Protein AF-A0A924U920-F1 (afdb_monomer_lite)

Secondary structure (DSSP, 8-state):
---PPP-S--HHHHHHHHHHHHHHHHHHH---SHHHHHHHHHHHHHHHHHHIIIII--HHHHHHHHHHHHH-TT--SS-GGGGGHHHHHTT--S-GGGSHHHHHHHHHHHHHHHHHHHHHHHHHHHHHHHTHHHHHHHTTS-SSS--SS---------

Radius of gyration: 24.49 Å; chains: 1; bounding box: 52×34×82 Å

Structure (mmCIF, N/CA/C/O backbone):
data_AF-A0A924U920-F1
#
_entry.id   AF-A0A924U920-F1
#
loop_
_atom_site.group_PDB
_atom_site.id
_atom_site.type_symbol
_atom_site.label_atom_id
_atom_site.label_alt_id
_atom_site.label_comp_id
_atom_site.label_asym_id
_atom_site.label_entity_id
_atom_site.label_seq_id
_atom_site.pdbx_PDB_ins_code
_atom_site.Cartn_x
_atom_site.Cartn_y
_atom_site.Cartn_z
_atom_site.occupancy
_atom_site.B_iso_or_equiv
_atom_site.auth_seq_id
_atom_site.auth_comp_id
_atom_site.auth_asym_id
_atom_site.auth_atom_id
_atom_site.pdbx_PDB_model_num
ATOM 1 N N . MET A 1 1 ? 7.078 13.028 -31.478 1.00 36.62 1 MET A N 1
ATOM 2 C CA . MET A 1 1 ? 7.841 12.571 -30.302 1.00 36.62 1 MET A CA 1
ATOM 3 C C . MET A 1 1 ? 6.973 12.831 -29.086 1.00 36.62 1 MET A C 1
ATOM 5 O O . MET A 1 1 ? 6.988 13.938 -28.566 1.00 36.62 1 MET A O 1
ATOM 9 N N . THR A 1 2 ? 6.119 11.881 -28.710 1.00 44.44 2 THR A N 1
ATOM 10 C CA . THR A 1 2 ? 5.528 11.874 -27.368 1.00 44.44 2 THR A CA 1
ATOM 11 C C . THR A 1 2 ? 6.694 11.703 -26.405 1.00 44.44 2 THR A C 1
ATOM 13 O O . THR A 1 2 ? 7.426 10.725 -26.507 1.00 44.44 2 THR A O 1
ATOM 16 N N . GLN A 1 3 ? 6.969 12.715 -25.583 1.00 48.03 3 GLN A N 1
ATOM 17 C CA . GLN A 1 3 ? 7.880 12.518 -24.465 1.00 48.03 3 GLN A CA 1
ATOM 18 C C . GLN A 1 3 ? 7.150 11.607 -23.489 1.00 48.03 3 GLN A C 1
ATOM 20 O O . GLN A 1 3 ? 6.181 12.040 -22.865 1.00 48.03 3 GLN A O 1
ATOM 25 N N . ASP A 1 4 ? 7.567 10.348 -23.413 1.00 59.16 4 ASP A N 1
ATOM 26 C CA . ASP A 1 4 ? 7.122 9.463 -22.348 1.00 59.16 4 ASP A CA 1
ATOM 27 C C . ASP A 1 4 ? 7.542 10.119 -21.030 1.00 59.16 4 ASP A C 1
ATOM 29 O O . ASP A 1 4 ? 8.715 10.447 -20.821 1.00 59.16 4 ASP A O 1
ATOM 33 N N . ALA A 1 5 ? 6.558 10.448 -20.192 1.00 61.50 5 ALA A N 1
ATOM 34 C CA . ALA A 1 5 ? 6.817 11.120 -18.929 1.00 61.50 5 ALA A CA 1
ATOM 35 C C . ALA A 1 5 ? 7.767 10.258 -18.078 1.00 61.50 5 ALA A C 1
ATOM 37 O O . ALA A 1 5 ? 7.642 9.031 -18.096 1.00 61.50 5 ALA A O 1
ATOM 38 N N . PRO A 1 6 ? 8.707 10.864 -17.324 1.00 66.12 6 PRO A N 1
ATOM 39 C CA . PRO A 1 6 ? 9.559 10.116 -16.416 1.00 66.12 6 PRO A CA 1
ATOM 40 C C . PRO A 1 6 ? 8.677 9.352 -15.440 1.00 66.12 6 PRO A C 1
ATOM 42 O O . PRO A 1 6 ? 7.810 9.904 -14.765 1.00 66.12 6 PRO A O 1
ATOM 45 N N . VAL A 1 7 ? 8.887 8.052 -15.463 1.00 72.88 7 VAL A N 1
ATOM 46 C CA . VAL A 1 7 ? 7.905 7.056 -15.068 1.00 72.88 7 VAL A CA 1
ATOM 47 C C . VAL A 1 7 ? 8.222 6.645 -13.611 1.00 72.88 7 VAL A C 1
ATOM 49 O O . VAL A 1 7 ? 7.349 6.636 -12.741 1.00 72.88 7 VAL A O 1
ATOM 52 N N . TYR A 1 8 ? 9.512 6.507 -13.294 1.00 82.19 8 TYR A N 1
ATOM 53 C CA . TYR A 1 8 ? 10.077 6.429 -11.941 1.00 82.19 8 TYR A CA 1
ATOM 54 C C . TYR A 1 8 ? 11.002 7.631 -11.661 1.00 82.19 8 TYR A C 1
ATOM 56 O O . TYR A 1 8 ? 11.238 8.472 -12.530 1.00 82.19 8 TYR A O 1
ATOM 64 N N . GLY A 1 9 ? 11.547 7.731 -10.445 1.00 87.19 9 GLY A N 1
ATOM 65 C CA . GLY A 1 9 ? 12.423 8.836 -10.030 1.00 87.19 9 GLY A CA 1
ATOM 66 C C . GLY A 1 9 ? 11.676 10.117 -9.645 1.00 87.19 9 GLY A C 1
ATOM 67 O O . GLY A 1 9 ? 12.288 11.167 -9.442 1.00 87.19 9 GLY A O 1
ATOM 68 N N . LEU A 1 10 ? 10.355 10.035 -9.489 1.00 92.31 10 LEU A N 1
ATOM 69 C CA . LEU A 1 10 ? 9.458 11.126 -9.124 1.00 92.31 10 LEU A CA 1
ATOM 70 C C . LEU A 1 10 ? 9.490 11.387 -7.604 1.00 92.31 10 LEU A C 1
ATOM 72 O O . LEU A 1 10 ? 8.466 11.386 -6.921 1.00 92.31 10 LEU A O 1
ATOM 76 N N . TRP A 1 11 ? 10.676 11.641 -7.048 1.00 93.38 11 TRP A N 1
ATOM 77 C CA . TRP A 1 11 ? 10.891 11.805 -5.601 1.00 93.38 11 TRP A CA 1
ATOM 78 C C . TRP A 1 11 ? 10.093 12.951 -4.976 1.00 93.38 11 TRP A C 1
ATOM 80 O O . TRP A 1 11 ? 9.716 12.874 -3.807 1.00 93.38 11 TRP A O 1
ATOM 90 N N . LEU A 1 12 ? 9.773 13.988 -5.755 1.00 94.69 12 LEU A N 1
ATOM 91 C CA . LEU A 1 12 ? 8.880 15.050 -5.298 1.00 94.69 12 LEU A CA 1
ATOM 92 C C . LEU A 1 12 ? 7.467 14.516 -5.026 1.00 94.69 12 LEU A C 1
ATOM 94 O O . LEU A 1 12 ? 6.885 14.851 -3.998 1.00 94.69 12 LEU A O 1
ATOM 98 N N . LEU A 1 13 ? 6.933 13.656 -5.901 1.00 93.19 13 LEU A N 1
ATOM 99 C CA . LEU A 1 13 ? 5.645 12.990 -5.692 1.00 93.19 13 LEU A CA 1
ATOM 100 C C . LEU A 1 13 ? 5.710 12.020 -4.512 1.00 93.19 13 LEU A C 1
ATOM 102 O O . LEU A 1 13 ? 4.763 11.988 -3.727 1.00 93.19 13 LEU A O 1
ATOM 106 N N . VAL A 1 14 ? 6.819 11.291 -4.335 1.00 95.31 14 VAL A N 1
ATOM 107 C CA . VAL A 1 14 ? 7.042 10.444 -3.148 1.00 95.31 14 VAL A CA 1
ATOM 108 C C . VAL A 1 14 ? 6.913 11.275 -1.874 1.00 95.31 14 VAL A C 1
ATOM 110 O O . VAL A 1 14 ? 6.123 10.940 -0.989 1.00 95.31 14 VAL A O 1
ATOM 113 N N . ALA A 1 15 ? 7.661 12.378 -1.791 1.00 96.62 15 ALA A N 1
ATOM 114 C CA . ALA A 1 15 ? 7.680 13.248 -0.625 1.00 96.62 15 ALA A CA 1
ATOM 115 C C . ALA A 1 15 ? 6.317 13.915 -0.394 1.00 96.62 15 ALA A C 1
ATOM 117 O O . ALA A 1 15 ? 5.790 13.854 0.715 1.00 96.62 15 ALA A O 1
ATOM 118 N N . ALA A 1 16 ? 5.716 14.494 -1.437 1.00 97.00 16 ALA A N 1
ATOM 119 C CA . ALA A 1 16 ? 4.437 15.192 -1.345 1.00 97.00 16 ALA A CA 1
ATOM 120 C C . ALA A 1 16 ? 3.306 14.258 -0.890 1.00 97.00 16 ALA A C 1
ATOM 122 O O . ALA A 1 16 ? 2.626 14.556 0.093 1.00 97.00 16 ALA A O 1
ATOM 123 N N . ASN A 1 17 ? 3.141 13.103 -1.544 1.00 96.00 17 ASN A N 1
ATOM 124 C CA . ASN A 1 17 ? 2.107 12.137 -1.169 1.00 96.00 17 ASN A CA 1
ATOM 125 C C . ASN A 1 17 ? 2.347 11.578 0.238 1.00 96.00 17 ASN A C 1
ATOM 127 O O . ASN A 1 17 ? 1.414 11.523 1.039 1.00 96.00 17 ASN A O 1
ATOM 131 N N . SER A 1 18 ? 3.595 11.244 0.586 1.00 96.81 18 SER A N 1
ATOM 132 C CA . SER A 1 18 ? 3.924 10.761 1.932 1.00 96.81 18 SER A CA 1
ATOM 133 C C . SER A 1 18 ? 3.565 11.789 3.002 1.00 96.81 18 SER A C 1
ATOM 135 O O . SER A 1 18 ? 2.924 11.441 3.989 1.00 96.81 18 SER A O 1
ATOM 137 N N . VAL A 1 19 ? 3.927 13.062 2.809 1.00 97.06 19 VAL A N 1
ATOM 138 C CA . VAL A 1 19 ? 3.618 14.134 3.765 1.00 97.06 19 VAL A CA 1
ATOM 139 C C . VAL A 1 19 ? 2.111 14.306 3.927 1.00 97.06 19 VAL A C 1
ATOM 141 O O . VAL A 1 19 ? 1.637 14.329 5.061 1.00 97.06 19 VAL A O 1
ATOM 144 N N . ILE A 1 20 ? 1.356 14.365 2.827 1.00 97.00 20 ILE A N 1
ATOM 145 C CA . ILE A 1 20 ? -0.105 14.525 2.861 1.00 97.00 20 ILE A CA 1
ATOM 146 C C . ILE A 1 20 ? -0.755 13.381 3.647 1.00 97.00 20 ILE A C 1
ATOM 148 O O . ILE A 1 20 ? -1.525 13.629 4.576 1.00 97.00 20 ILE A O 1
ATOM 152 N N . PHE A 1 21 ? -0.407 12.130 3.335 1.00 95.56 21 PHE A N 1
ATOM 153 C CA . PHE A 1 21 ? -0.975 10.963 4.013 1.00 95.56 21 PHE A CA 1
ATOM 154 C C . PHE A 1 21 ? -0.546 10.861 5.478 1.00 95.56 21 PHE A C 1
ATOM 156 O O . PHE A 1 21 ? -1.358 10.510 6.333 1.00 95.56 21 PHE A O 1
ATOM 163 N N . ILE A 1 22 ? 0.705 11.194 5.801 1.00 95.69 22 ILE A N 1
ATOM 164 C CA . ILE A 1 22 ? 1.198 11.185 7.183 1.00 95.69 22 ILE A CA 1
ATOM 165 C C . ILE A 1 22 ? 0.518 12.280 8.009 1.00 95.69 22 ILE A C 1
ATOM 167 O O . ILE A 1 22 ? 0.111 12.010 9.139 1.00 95.69 22 ILE A O 1
ATOM 171 N N . MET A 1 23 ? 0.361 13.491 7.464 1.00 95.00 23 MET A N 1
ATOM 172 C CA . MET A 1 23 ? -0.370 14.579 8.122 1.00 95.00 23 MET A CA 1
ATOM 173 C C . MET A 1 23 ? -1.836 14.206 8.340 1.00 95.00 23 MET A C 1
ATOM 175 O O . MET A 1 23 ? -2.360 14.379 9.441 1.00 95.00 23 MET A O 1
ATOM 179 N N . PHE A 1 24 ? -2.480 13.633 7.321 1.00 94.50 24 PHE A N 1
ATOM 180 C CA . PHE A 1 24 ? -3.841 13.123 7.423 1.00 94.50 24 PHE A CA 1
ATOM 181 C C . PHE A 1 24 ? -3.954 12.073 8.533 1.00 94.50 24 PHE A C 1
ATOM 183 O O . PHE A 1 24 ? -4.758 12.229 9.447 1.00 94.50 24 PHE A O 1
ATOM 190 N N . ALA A 1 25 ? -3.095 11.054 8.533 1.00 91.50 25 ALA A N 1
ATOM 191 C CA . ALA A 1 25 ? -3.097 10.015 9.557 1.00 91.50 25 ALA A CA 1
ATOM 192 C C . ALA A 1 25 ? -2.809 10.562 10.965 1.00 91.50 25 ALA A C 1
ATOM 194 O O . ALA A 1 25 ? -3.398 10.092 11.938 1.00 91.50 25 ALA A O 1
ATOM 195 N N . PHE A 1 26 ? -1.945 11.575 11.089 1.00 92.00 26 PHE A N 1
ATOM 196 C CA . PHE A 1 26 ? -1.670 12.236 12.366 1.00 92.00 26 PHE A CA 1
ATOM 197 C C . PHE A 1 26 ? -2.922 12.912 12.945 1.00 92.00 26 PHE A C 1
ATOM 199 O O . PHE A 1 26 ? -3.142 12.846 14.156 1.00 92.00 26 PHE A O 1
ATOM 206 N N . SER A 1 27 ? -3.770 13.492 12.085 1.00 90.62 27 SER A N 1
ATOM 207 C CA . SER A 1 27 ? -5.038 14.127 12.474 1.00 90.62 27 SER A CA 1
ATOM 208 C C . SER A 1 27 ? -5.984 13.164 13.208 1.00 90.62 27 SER A C 1
ATOM 210 O O . SER A 1 27 ? -6.632 13.550 14.185 1.00 90.62 27 SER A O 1
ATOM 212 N N . PHE A 1 28 ? -6.012 11.891 12.798 1.00 88.19 28 PHE A N 1
ATOM 213 C CA . PHE A 1 28 ? -6.839 10.855 13.430 1.00 88.19 28 PHE A CA 1
ATOM 214 C C . PHE A 1 28 ? -6.125 10.145 14.580 1.00 88.19 28 PHE A C 1
ATOM 216 O O . PHE A 1 28 ? -6.730 9.905 15.621 1.00 88.19 28 PHE A O 1
ATOM 223 N N . GLY A 1 29 ? -4.847 9.807 14.396 1.00 83.25 29 GLY A N 1
ATOM 224 C CA . GLY A 1 29 ? -4.103 8.949 15.317 1.00 83.25 29 GLY A CA 1
ATOM 225 C C . GLY A 1 29 ? -3.722 9.615 16.638 1.00 83.25 29 GLY A C 1
ATOM 226 O O . GLY A 1 29 ? -3.615 8.911 17.636 1.00 83.25 29 GLY A O 1
ATOM 227 N N . LYS A 1 30 ? -3.514 10.944 16.650 1.00 87.44 30 LYS A N 1
ATOM 228 C CA . LYS A 1 30 ? -3.191 11.767 17.839 1.00 87.44 30 LYS A CA 1
ATOM 229 C C . LYS A 1 30 ? -2.323 11.030 18.887 1.00 87.44 30 LYS A C 1
ATOM 231 O O . LYS A 1 30 ? -2.768 10.856 20.021 1.00 87.44 30 LYS A O 1
ATOM 236 N N . PRO A 1 31 ? -1.107 10.567 18.533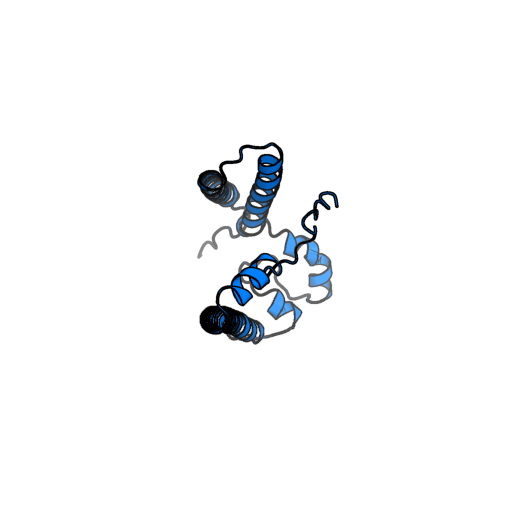 1.00 87.94 31 PRO A N 1
ATOM 237 C CA . PRO A 1 31 ? -0.301 9.707 19.403 1.00 87.94 31 PRO A CA 1
ATOM 238 C C . PRO A 1 31 ? 0.039 10.401 20.734 1.00 87.94 31 PRO A C 1
ATOM 240 O O . PRO A 1 31 ? 0.661 11.463 20.734 1.00 87.94 31 PRO A O 1
ATOM 243 N N . GLN A 1 32 ? -0.348 9.798 21.867 1.00 89.25 32 GLN A N 1
ATOM 244 C CA . GLN A 1 32 ? -0.159 10.386 23.206 1.00 89.25 32 GLN A CA 1
ATOM 245 C C . GLN A 1 32 ? 0.894 9.659 24.048 1.00 89.25 32 GLN A C 1
ATOM 247 O O . GLN A 1 32 ? 1.547 10.280 24.884 1.00 89.25 32 GLN A O 1
ATOM 252 N N . SER A 1 33 ? 1.101 8.358 23.825 1.00 93.38 33 SER A N 1
ATOM 253 C CA . SER A 1 33 ? 2.076 7.554 24.565 1.00 93.38 33 SER A CA 1
ATOM 254 C C . SER A 1 33 ? 3.329 7.224 23.737 1.00 93.38 33 SER A C 1
ATOM 256 O O . SER A 1 33 ? 3.278 7.195 22.503 1.00 93.38 33 SER A O 1
ATOM 258 N N . PRO A 1 34 ? 4.466 6.876 24.375 1.00 90.62 34 PRO A N 1
ATOM 259 C CA . PRO A 1 34 ? 5.665 6.415 23.664 1.00 90.62 34 PRO A CA 1
ATOM 260 C C . PRO A 1 34 ? 5.423 5.191 22.763 1.00 90.62 34 PRO A C 1
ATOM 262 O O . PRO A 1 34 ? 6.095 5.015 21.745 1.00 90.62 34 PRO A O 1
ATOM 265 N N . ARG A 1 35 ? 4.448 4.339 23.113 1.00 90.38 35 ARG A N 1
ATOM 266 C CA . ARG A 1 35 ? 4.056 3.179 22.295 1.00 90.38 35 ARG A CA 1
ATOM 267 C C . ARG A 1 35 ? 3.291 3.602 21.044 1.00 90.38 35 ARG A C 1
ATOM 269 O O . ARG A 1 35 ? 3.525 3.033 19.976 1.00 90.38 35 ARG A O 1
ATOM 276 N N . ASP A 1 36 ? 2.449 4.623 21.158 1.00 90.38 36 ASP A N 1
ATOM 277 C CA . ASP A 1 36 ? 1.718 5.182 20.018 1.00 90.38 36 ASP A CA 1
ATOM 278 C C . ASP A 1 36 ? 2.694 5.825 19.039 1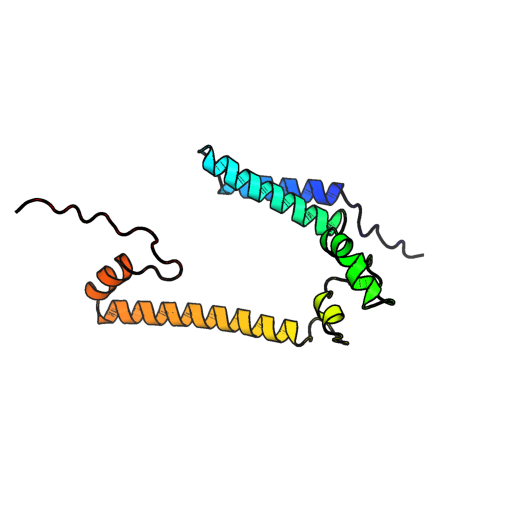.00 90.38 36 ASP A C 1
ATOM 280 O O . ASP A 1 36 ? 2.604 5.589 17.840 1.00 90.38 36 ASP A O 1
ATOM 284 N N . TRP A 1 37 ? 3.710 6.532 19.539 1.00 92.94 37 TRP A N 1
ATOM 285 C CA . TRP A 1 37 ? 4.779 7.092 18.708 1.00 92.94 37 TRP A CA 1
ATOM 286 C C . TRP A 1 37 ? 5.600 6.031 17.974 1.00 92.94 37 TRP A C 1
ATOM 288 O O . TRP A 1 37 ? 5.963 6.239 16.812 1.00 92.94 37 TRP A O 1
ATOM 298 N N . ARG A 1 38 ? 5.863 4.878 18.607 1.00 92.38 38 ARG A N 1
ATOM 299 C CA . ARG A 1 38 ? 6.532 3.743 17.951 1.00 92.38 38 ARG A CA 1
ATOM 300 C C . ARG A 1 38 ? 5.663 3.144 16.846 1.00 92.38 38 ARG A C 1
ATOM 302 O O . ARG A 1 38 ? 6.149 2.938 15.737 1.00 92.38 38 ARG A O 1
ATOM 309 N N . SER A 1 39 ? 4.384 2.912 17.131 1.00 91.12 39 SER A N 1
ATOM 310 C CA . SER A 1 39 ? 3.422 2.365 16.163 1.00 91.12 39 SER A CA 1
ATOM 311 C C . SER A 1 39 ? 3.208 3.322 14.989 1.00 91.12 39 SER A C 1
ATOM 313 O O . SER A 1 39 ? 3.284 2.928 13.829 1.00 91.12 39 SER A O 1
ATOM 315 N N . PHE A 1 40 ? 3.068 4.613 15.284 1.00 94.62 40 PHE A N 1
ATOM 316 C CA . PHE A 1 40 ? 2.961 5.674 14.291 1.00 94.62 40 PHE A CA 1
ATOM 317 C C . PHE A 1 40 ? 4.263 5.858 13.495 1.00 94.62 40 PHE A C 1
ATOM 319 O O . PHE A 1 40 ? 4.240 6.203 12.320 1.00 94.62 40 PHE A O 1
ATOM 326 N N . GLY A 1 41 ? 5.429 5.608 14.099 1.00 93.12 41 GLY A N 1
ATOM 327 C CA . GLY A 1 41 ? 6.715 5.526 13.397 1.00 93.12 41 GLY A CA 1
ATOM 328 C C . GLY A 1 41 ? 6.738 4.430 12.334 1.00 93.12 41 GLY A C 1
ATOM 329 O O . GLY A 1 41 ? 7.070 4.715 11.186 1.00 93.12 41 GLY A O 1
ATOM 330 N N . MET A 1 42 ? 6.321 3.212 12.691 1.00 95.75 42 MET A N 1
ATOM 331 C CA . MET A 1 42 ? 6.228 2.097 11.738 1.00 95.75 42 MET A CA 1
ATOM 332 C C . MET A 1 42 ? 5.251 2.409 10.600 1.00 95.75 42 MET A C 1
ATOM 334 O O . MET A 1 42 ? 5.581 2.196 9.438 1.00 95.75 42 MET A O 1
ATOM 338 N N . PHE A 1 43 ? 4.094 2.995 10.921 1.00 94.62 43 PHE A N 1
ATOM 339 C CA . PHE A 1 43 ? 3.120 3.427 9.920 1.00 94.62 43 PHE A CA 1
ATOM 340 C C . PHE A 1 43 ? 3.700 4.465 8.944 1.00 94.62 43 PHE A C 1
ATOM 342 O O . PHE A 1 43 ? 3.602 4.298 7.733 1.00 94.62 43 PHE A O 1
ATOM 349 N N . ARG A 1 44 ? 4.363 5.512 9.448 1.00 95.50 44 ARG A N 1
ATOM 350 C CA . ARG A 1 44 ? 5.002 6.540 8.606 1.00 95.50 44 ARG A CA 1
ATOM 351 C C . ARG A 1 44 ? 6.090 5.966 7.702 1.00 95.50 44 ARG A C 1
ATOM 353 O O . ARG A 1 44 ? 6.164 6.341 6.537 1.00 95.50 44 ARG A O 1
ATOM 360 N N . GLY A 1 45 ? 6.913 5.063 8.236 1.00 96.44 45 GLY A N 1
ATOM 361 C CA . GLY A 1 45 ? 7.934 4.361 7.459 1.00 96.44 45 GLY A CA 1
ATOM 362 C C . GLY A 1 45 ? 7.320 3.523 6.338 1.00 96.44 45 GLY A C 1
ATOM 363 O O . GLY A 1 45 ? 7.787 3.587 5.206 1.00 96.44 45 GLY A O 1
ATOM 364 N N . PHE A 1 46 ? 6.227 2.813 6.629 1.00 95.88 46 PHE A N 1
ATOM 365 C CA . PHE A 1 46 ? 5.475 2.051 5.633 1.00 95.88 46 PHE A CA 1
ATOM 366 C C . PHE A 1 46 ? 4.893 2.940 4.524 1.00 95.88 46 PHE A C 1
ATOM 368 O O . PHE A 1 46 ? 5.052 2.618 3.352 1.00 95.88 46 PHE A O 1
ATOM 375 N N . ILE A 1 47 ? 4.279 4.077 4.870 1.00 95.75 47 ILE A N 1
ATOM 376 C CA . ILE A 1 47 ? 3.758 5.033 3.878 1.00 95.75 47 ILE A CA 1
ATOM 377 C C . ILE A 1 47 ? 4.877 5.555 2.969 1.00 95.75 47 ILE A C 1
ATOM 379 O O . ILE A 1 47 ? 4.719 5.570 1.750 1.00 95.75 47 ILE A O 1
ATOM 383 N N . GLY A 1 48 ? 6.020 5.934 3.549 1.00 96.06 48 GLY A N 1
ATOM 384 C CA . GLY A 1 48 ? 7.186 6.356 2.773 1.00 96.06 48 GLY A CA 1
ATOM 385 C C . GLY A 1 48 ? 7.686 5.261 1.829 1.00 96.06 48 GLY A C 1
ATOM 386 O O . GLY A 1 48 ? 7.956 5.540 0.665 1.00 96.06 48 GLY A O 1
ATOM 387 N N . ALA A 1 49 ? 7.749 4.013 2.303 1.00 94.81 49 ALA A N 1
ATOM 388 C CA . ALA A 1 49 ? 8.144 2.865 1.491 1.00 94.81 49 ALA A CA 1
ATOM 389 C C . ALA A 1 49 ? 7.153 2.580 0.348 1.00 94.81 49 ALA A C 1
ATOM 391 O O . ALA A 1 49 ? 7.594 2.359 -0.772 1.00 94.81 49 ALA A O 1
ATOM 392 N N . LEU A 1 50 ? 5.837 2.654 0.590 1.00 92.50 50 LEU A N 1
ATOM 393 C CA . LEU A 1 50 ? 4.812 2.466 -0.446 1.00 92.50 50 LEU A CA 1
ATOM 394 C C . LEU A 1 50 ? 4.936 3.485 -1.580 1.00 92.50 50 LEU A C 1
ATOM 396 O O . LEU A 1 50 ? 4.897 3.125 -2.754 1.00 92.50 50 LEU A O 1
ATOM 400 N N . PHE A 1 51 ? 5.081 4.768 -1.244 1.00 93.75 51 PHE A N 1
ATOM 401 C CA . PHE A 1 51 ? 5.204 5.796 -2.273 1.00 93.75 51 PHE A CA 1
ATOM 402 C C . PHE A 1 51 ? 6.564 5.760 -2.964 1.00 93.75 51 PHE A C 1
ATOM 404 O O . PHE A 1 51 ? 6.625 6.010 -4.167 1.00 93.75 51 PHE A O 1
ATOM 411 N N . ALA A 1 52 ? 7.637 5.423 -2.241 1.00 93.81 52 ALA A N 1
ATOM 412 C CA . ALA A 1 52 ? 8.948 5.203 -2.840 1.00 93.81 52 ALA A CA 1
ATOM 413 C C . ALA A 1 52 ? 8.920 4.036 -3.836 1.00 93.81 52 ALA A C 1
ATOM 415 O O . ALA A 1 52 ? 9.468 4.184 -4.921 1.00 93.81 52 ALA A O 1
ATOM 416 N N . GLU A 1 53 ? 8.229 2.943 -3.513 1.00 89.69 53 GLU A N 1
ATOM 417 C CA . GLU A 1 53 ? 8.037 1.800 -4.413 1.00 89.69 53 GLU A CA 1
ATOM 418 C C . GLU A 1 53 ? 7.306 2.201 -5.702 1.00 89.69 53 GLU A C 1
ATOM 420 O O . GLU A 1 53 ? 7.677 1.774 -6.791 1.00 89.69 53 GLU A O 1
ATOM 425 N N . MET A 1 54 ? 6.280 3.048 -5.589 1.00 89.38 54 MET A N 1
ATOM 426 C CA . MET A 1 54 ? 5.411 3.383 -6.718 1.00 89.38 54 MET A CA 1
ATOM 427 C C . MET A 1 54 ? 5.964 4.497 -7.618 1.00 89.38 54 MET A C 1
ATOM 429 O O . MET A 1 54 ? 5.807 4.443 -8.833 1.00 89.38 54 MET A O 1
ATOM 433 N N . TYR A 1 55 ? 6.588 5.521 -7.034 1.00 88.56 55 TYR A N 1
ATOM 434 C CA . TYR A 1 55 ? 7.027 6.724 -7.756 1.00 88.56 55 TYR A CA 1
ATOM 435 C C . TYR A 1 55 ? 8.549 6.903 -7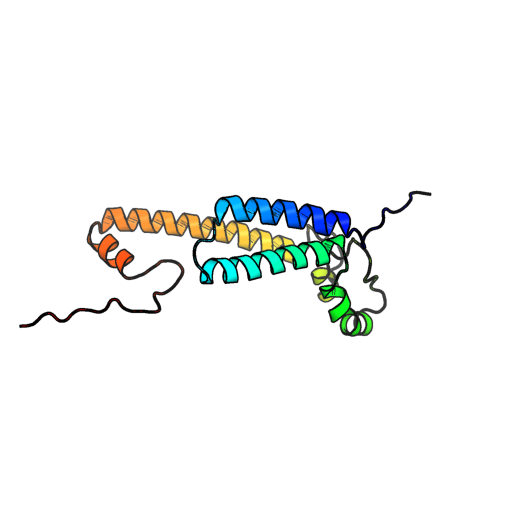.777 1.00 88.56 55 TYR A C 1
ATOM 437 O O . TYR A 1 55 ? 9.076 7.632 -8.617 1.00 88.56 55 TYR A O 1
ATOM 445 N N . GLY A 1 56 ? 9.263 6.301 -6.826 1.00 89.12 56 GLY A N 1
ATOM 446 C CA . GLY A 1 56 ? 10.702 6.471 -6.646 1.00 89.12 56 GLY A CA 1
ATOM 447 C C . GLY A 1 56 ? 11.494 5.420 -7.407 1.00 89.12 56 GLY A C 1
ATOM 448 O O . GLY A 1 56 ? 12.041 5.704 -8.469 1.00 89.12 56 GLY A O 1
ATOM 449 N N . PHE A 1 57 ? 11.571 4.221 -6.841 1.00 87.56 57 PHE A N 1
ATOM 450 C CA . PHE A 1 57 ? 12.300 3.088 -7.391 1.00 87.56 57 PHE A CA 1
ATOM 451 C C . PHE A 1 57 ? 11.574 1.787 -7.016 1.00 87.56 57 PHE A C 1
ATOM 453 O O . PHE A 1 57 ? 11.305 1.600 -5.828 1.00 87.56 57 PHE A O 1
ATOM 460 N N . PRO A 1 58 ? 11.281 0.891 -7.977 1.00 85.75 58 PRO A N 1
ATOM 461 C CA . PRO A 1 58 ? 10.532 -0.337 -7.722 1.00 85.75 58 PRO A CA 1
ATOM 462 C C . PRO A 1 58 ? 11.424 -1.377 -7.022 1.00 85.75 58 PRO A C 1
ATOM 464 O O . PRO A 1 58 ? 12.010 -2.261 -7.652 1.00 85.75 58 PRO A O 1
ATOM 467 N N . LEU A 1 59 ? 11.567 -1.263 -5.699 1.00 85.94 59 LEU A N 1
ATOM 468 C CA . LEU A 1 59 ? 12.459 -2.088 -4.882 1.00 85.94 59 LEU A CA 1
ATOM 469 C C . LEU A 1 59 ? 12.062 -3.565 -4.922 1.00 85.94 59 LEU A C 1
ATOM 471 O O . LEU A 1 59 ? 12.947 -4.420 -4.934 1.00 85.94 59 LEU A O 1
ATOM 475 N N . SER A 1 60 ? 10.765 -3.884 -4.957 1.00 86.44 60 SER A N 1
ATOM 476 C CA . SER A 1 60 ? 10.288 -5.275 -4.981 1.00 86.44 60 SER A CA 1
ATOM 477 C C . SER A 1 60 ? 10.688 -5.967 -6.278 1.00 86.44 60 SER A C 1
ATOM 479 O O . SER A 1 60 ? 11.187 -7.095 -6.253 1.00 86.44 60 SER A O 1
ATOM 481 N N . ILE A 1 61 ? 10.526 -5.273 -7.409 1.00 80.88 61 ILE A N 1
ATOM 482 C CA . ILE A 1 61 ? 10.942 -5.785 -8.718 1.00 80.88 61 ILE A CA 1
ATOM 483 C C . ILE A 1 61 ? 12.463 -5.867 -8.776 1.00 80.88 61 ILE A C 1
ATOM 485 O O . ILE A 1 61 ? 13.003 -6.897 -9.172 1.00 80.88 61 ILE A O 1
ATOM 489 N N . TYR A 1 62 ? 13.169 -4.839 -8.301 1.00 83.94 62 TYR A N 1
ATOM 490 C CA . TYR A 1 62 ? 14.626 -4.843 -8.257 1.00 83.94 62 TYR A CA 1
ATOM 491 C C . TYR A 1 62 ? 15.189 -6.020 -7.450 1.00 83.94 62 TYR A C 1
ATOM 493 O O . TYR A 1 62 ? 16.084 -6.715 -7.931 1.00 83.94 62 TYR A O 1
ATOM 501 N N . LEU A 1 63 ? 14.638 -6.303 -6.265 1.00 88.38 63 LEU A N 1
ATOM 502 C CA . LEU A 1 63 ? 15.059 -7.430 -5.430 1.00 88.38 63 LEU A CA 1
ATOM 503 C C . LEU A 1 63 ? 14.832 -8.779 -6.129 1.00 88.38 63 LEU A C 1
ATOM 505 O O . LEU A 1 63 ? 15.664 -9.680 -6.031 1.00 88.38 63 LEU A O 1
ATOM 509 N N . MET A 1 64 ? 13.710 -8.919 -6.837 1.00 84.56 64 MET A N 1
ATOM 510 C CA . MET A 1 64 ? 13.337 -10.154 -7.528 1.00 84.56 64 MET A CA 1
ATOM 511 C C . MET A 1 64 ? 13.939 -10.269 -8.938 1.00 84.56 64 MET A C 1
ATOM 513 O O . MET A 1 64 ? 13.887 -11.345 -9.535 1.00 84.56 64 MET A O 1
ATOM 517 N N . SER A 1 65 ? 14.549 -9.201 -9.459 1.00 81.94 65 SER A N 1
ATOM 518 C CA . SER A 1 65 ? 15.018 -9.099 -10.845 1.00 81.94 65 SER A CA 1
ATOM 519 C C . SER A 1 65 ? 15.969 -10.228 -11.238 1.00 81.94 65 SER A C 1
ATOM 521 O O . SER A 1 65 ? 15.789 -10.821 -12.294 1.00 81.94 65 SER A O 1
ATOM 523 N N . GLY A 1 66 ? 16.912 -10.616 -10.375 1.00 83.00 66 GLY A N 1
ATOM 524 C CA . GLY A 1 66 ? 17.851 -11.703 -10.677 1.00 83.00 66 GLY A CA 1
ATOM 525 C C . GLY A 1 66 ? 17.158 -13.052 -10.912 1.00 83.00 66 GLY A C 1
ATOM 526 O O . GLY A 1 66 ? 17.482 -13.774 -11.857 1.00 83.00 66 GLY A O 1
ATOM 527 N N . TRP A 1 67 ? 16.153 -13.379 -10.096 1.00 86.12 67 TRP A N 1
ATOM 528 C CA . TRP A 1 67 ? 15.352 -14.591 -10.283 1.00 86.12 67 TRP A CA 1
ATOM 529 C C . TRP A 1 67 ? 14.425 -14.470 -11.498 1.00 86.12 67 TRP A C 1
ATOM 531 O O . TRP A 1 67 ? 14.307 -15.406 -12.292 1.00 86.12 67 TRP A O 1
ATOM 541 N N . LEU A 1 68 ? 13.796 -13.305 -11.662 1.00 80.88 68 LEU A N 1
ATOM 542 C CA . LEU A 1 68 ? 12.786 -13.072 -12.685 1.00 80.88 68 LEU A CA 1
ATOM 543 C C . LEU A 1 68 ? 13.400 -13.027 -14.094 1.00 80.88 68 LEU A C 1
ATOM 545 O O . LEU A 1 68 ? 12.863 -13.669 -14.991 1.00 80.88 68 LEU A O 1
ATOM 549 N N . GLN A 1 69 ? 14.574 -12.408 -14.267 1.00 77.94 69 GLN A N 1
ATOM 550 C CA . GLN A 1 69 ? 15.335 -12.412 -15.527 1.00 77.94 69 GLN A CA 1
ATOM 551 C C . GLN A 1 69 ? 15.828 -13.811 -15.907 1.00 77.94 69 GLN A C 1
ATOM 553 O O . GLN A 1 69 ? 15.818 -14.170 -17.082 1.00 77.94 69 GLN A O 1
ATOM 558 N N . THR A 1 70 ? 16.223 -14.628 -14.922 1.00 81.81 70 THR A N 1
ATOM 559 C CA . THR A 1 70 ? 16.670 -16.010 -15.177 1.00 81.81 70 THR A CA 1
ATOM 560 C C . THR A 1 70 ? 15.528 -16.876 -15.717 1.00 81.81 70 THR A C 1
ATOM 562 O O . THR A 1 70 ? 15.752 -17.756 -16.547 1.00 81.81 70 THR A O 1
ATOM 565 N N . LYS A 1 71 ? 14.296 -16.644 -15.246 1.00 79.12 71 LYS A N 1
ATOM 566 C CA . LYS A 1 71 ? 13.122 -17.455 -15.600 1.00 79.12 71 LYS A CA 1
ATOM 567 C C . LYS A 1 71 ? 12.324 -16.899 -16.786 1.00 79.12 71 LYS A C 1
ATOM 569 O O . LYS A 1 71 ? 11.715 -17.681 -17.513 1.00 79.12 71 LYS A O 1
ATOM 574 N N . TYR A 1 72 ? 12.350 -15.585 -17.001 1.00 76.12 72 TYR A N 1
ATOM 575 C CA . TYR A 1 72 ? 11.627 -14.888 -18.066 1.00 76.12 72 TYR A CA 1
ATOM 576 C C . TYR A 1 72 ? 12.545 -13.842 -18.733 1.00 76.12 72 TYR A C 1
ATOM 578 O O . TYR A 1 72 ? 12.541 -12.675 -18.351 1.00 76.12 72 TYR A O 1
ATOM 586 N N . PRO A 1 73 ? 13.341 -14.233 -19.742 1.00 72.31 73 PRO A N 1
ATOM 587 C CA . PRO A 1 73 ? 14.374 -13.365 -20.325 1.00 72.31 73 PRO A CA 1
ATOM 588 C C . PRO A 1 73 ? 13.838 -12.198 -21.165 1.00 72.31 73 PRO A C 1
ATOM 590 O O . PRO A 1 73 ? 14.567 -11.256 -21.448 1.00 72.31 73 PRO A O 1
ATOM 593 N N . SER A 1 74 ? 12.581 -12.277 -21.608 1.00 68.06 74 SER A N 1
ATOM 594 C CA . SER A 1 74 ? 11.927 -11.279 -22.465 1.00 68.06 74 SER A CA 1
ATOM 595 C C . SER A 1 74 ? 11.064 -10.279 -21.688 1.00 68.06 74 SER A C 1
ATOM 597 O O . SER A 1 74 ? 10.269 -9.566 -22.295 1.00 68.06 74 SER A O 1
ATOM 599 N N . LEU A 1 75 ? 11.142 -10.292 -20.356 1.00 68.94 75 LEU A N 1
ATOM 600 C CA . LEU A 1 75 ? 10.377 -9.408 -19.483 1.00 68.94 75 LEU A CA 1
ATOM 601 C C . LEU A 1 75 ? 11.074 -8.044 -19.437 1.00 68.94 75 LEU A C 1
ATOM 603 O O . LEU A 1 75 ? 12.222 -7.954 -18.999 1.00 68.94 75 LEU A O 1
ATOM 607 N N . ASP A 1 76 ? 10.385 -6.999 -19.889 1.00 71.75 76 ASP A N 1
ATOM 608 C CA . ASP A 1 76 ? 10.749 -5.640 -19.498 1.00 71.75 76 ASP A CA 1
ATOM 609 C C . ASP A 1 76 ? 10.364 -5.501 -18.023 1.00 71.75 76 ASP A C 1
ATOM 611 O O . ASP A 1 76 ? 9.226 -5.809 -17.686 1.00 71.75 76 ASP A O 1
ATOM 615 N N . LEU A 1 77 ? 11.346 -5.207 -17.165 1.00 67.81 77 LEU A N 1
ATOM 616 C CA . LEU A 1 77 ? 11.222 -5.180 -15.695 1.00 67.81 77 LEU A CA 1
ATOM 617 C C . LEU A 1 77 ? 11.164 -3.761 -15.118 1.00 67.81 77 LEU A C 1
ATOM 619 O O . LEU A 1 77 ? 11.144 -3.566 -13.904 1.00 67.81 77 LEU A O 1
ATOM 623 N N . MET A 1 78 ? 11.287 -2.763 -15.988 1.00 66.25 78 MET A N 1
ATOM 624 C CA . MET A 1 78 ? 11.327 -1.353 -15.611 1.00 66.25 78 MET A CA 1
ATOM 625 C C . MET A 1 78 ? 10.187 -0.569 -16.273 1.00 66.25 78 MET A C 1
ATOM 627 O O . MET A 1 78 ? 10.224 0.661 -16.306 1.00 66.25 78 MET A O 1
ATOM 631 N N . SER A 1 79 ? 9.189 -1.275 -16.805 1.00 66.06 79 SER A N 1
ATOM 632 C CA . SER A 1 79 ? 8.025 -0.725 -17.487 1.00 66.06 79 SER A CA 1
ATOM 633 C C . SER A 1 79 ? 6.837 -0.547 -16.532 1.00 66.06 79 SER A C 1
ATOM 635 O O . SER A 1 79 ? 6.586 -1.346 -15.630 1.00 66.06 79 SER A O 1
ATOM 637 N N . HIS A 1 80 ? 6.057 0.514 -16.747 1.00 57.25 80 HIS A N 1
ATOM 638 C CA . HIS A 1 80 ? 4.921 0.878 -15.884 1.00 57.25 80 HIS A CA 1
ATOM 639 C C . HIS A 1 80 ? 3.729 -0.069 -15.942 1.00 57.25 80 HIS A C 1
ATOM 641 O O . HIS A 1 80 ? 2.898 -0.057 -15.033 1.00 57.25 80 HIS A O 1
ATOM 647 N N . ASP A 1 81 ? 3.661 -0.910 -16.970 1.00 55.22 81 ASP A N 1
ATOM 648 C CA . ASP A 1 81 ? 2.586 -1.886 -17.159 1.00 55.22 81 ASP A CA 1
ATOM 649 C C . ASP A 1 81 ? 2.787 -3.168 -16.318 1.00 55.22 81 ASP A C 1
ATOM 651 O O . ASP A 1 81 ? 1.993 -4.110 -16.373 1.00 55.22 81 ASP A O 1
ATOM 655 N N . GLU A 1 82 ? 3.812 -3.204 -15.461 1.00 56.28 82 GLU A N 1
ATOM 656 C CA . GLU A 1 82 ? 4.150 -4.342 -14.597 1.00 56.28 82 GLU A CA 1
ATOM 657 C C . GLU A 1 82 ? 3.303 -4.484 -13.327 1.00 56.28 82 GLU A C 1
ATOM 659 O O . GLU A 1 82 ? 3.548 -5.372 -12.505 1.00 56.28 82 GLU A O 1
ATOM 664 N N . GLY A 1 83 ? 2.195 -3.746 -13.206 1.00 56.84 83 GLY A N 1
ATOM 665 C CA . GLY A 1 83 ? 1.132 -4.053 -12.233 1.00 56.84 83 GLY A CA 1
ATOM 666 C C . GLY A 1 83 ? 0.573 -5.487 -12.347 1.00 56.84 83 GLY A C 1
ATOM 667 O O . GLY A 1 83 ? -0.253 -5.915 -11.538 1.00 56.84 83 GLY A O 1
ATOM 668 N N . HIS A 1 84 ? 1.032 -6.253 -13.339 1.00 69.31 84 HIS A N 1
ATOM 669 C CA . HIS A 1 84 ? 0.637 -7.617 -13.648 1.00 69.31 84 HIS A CA 1
ATOM 670 C C . HIS A 1 84 ? 1.737 -8.665 -13.413 1.00 69.31 84 HIS A C 1
ATOM 672 O O . HIS A 1 84 ? 1.643 -9.762 -13.952 1.00 69.31 84 HIS A O 1
ATOM 678 N N . LEU A 1 85 ? 2.730 -8.399 -12.551 1.00 72.94 85 LEU A N 1
ATOM 679 C CA . LEU A 1 85 ? 3.753 -9.387 -12.147 1.00 72.94 85 LEU A CA 1
ATOM 680 C C . LEU A 1 85 ? 3.188 -10.794 -11.909 1.00 72.94 85 LEU A C 1
ATOM 682 O O . LEU A 1 85 ? 3.741 -11.777 -12.392 1.00 72.94 85 LEU A O 1
ATOM 686 N N . TRP A 1 86 ? 2.054 -10.898 -11.213 1.00 72.31 86 TRP A N 1
ATOM 687 C CA . TRP A 1 86 ? 1.398 -12.180 -10.968 1.00 72.31 86 TRP A CA 1
ATOM 688 C C . TRP A 1 86 ? 0.913 -12.866 -12.249 1.00 72.31 86 TRP A C 1
ATOM 690 O O . TRP A 1 86 ? 1.087 -14.076 -12.377 1.00 72.31 86 TRP A O 1
ATOM 700 N N . SER A 1 87 ? 0.354 -12.135 -13.221 1.00 68.19 87 SER A N 1
ATOM 701 C CA . SER A 1 87 ? -0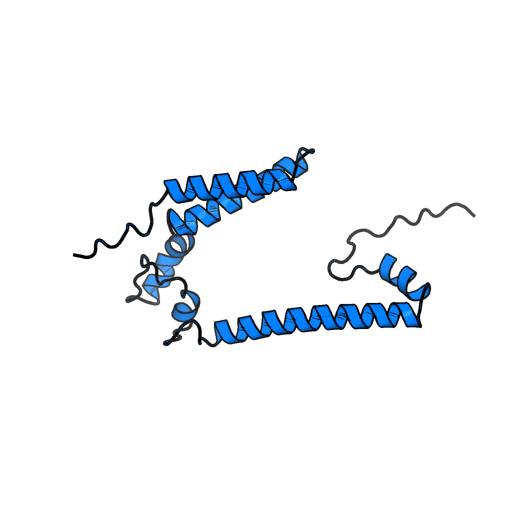.017 -12.749 -14.501 1.00 68.19 87 SER A CA 1
ATOM 702 C C . SER A 1 87 ? 1.223 -13.251 -15.231 1.00 68.19 87 SER A C 1
ATOM 704 O O . SER A 1 87 ? 1.205 -14.364 -15.749 1.00 68.19 87 SER A O 1
ATOM 706 N N . THR A 1 88 ? 2.323 -12.498 -15.193 1.00 69.25 88 THR A N 1
ATOM 707 C CA . THR A 1 88 ? 3.575 -12.894 -15.840 1.00 69.25 88 THR A CA 1
ATOM 708 C C . THR A 1 88 ? 4.233 -14.094 -15.155 1.00 69.25 88 THR A C 1
ATOM 710 O O . THR A 1 88 ? 4.655 -15.032 -15.828 1.00 69.25 88 THR A O 1
ATOM 713 N N . MET A 1 89 ? 4.236 -14.146 -13.819 1.00 71.12 89 MET A N 1
ATOM 714 C CA . MET A 1 89 ? 4.734 -15.293 -13.047 1.00 71.12 89 MET A CA 1
ATOM 715 C C . MET A 1 89 ? 3.947 -16.579 -13.334 1.00 71.12 89 MET A C 1
ATOM 717 O O . MET A 1 89 ? 4.528 -17.663 -13.369 1.00 71.12 89 MET A O 1
ATOM 721 N N . PHE A 1 90 ? 2.637 -16.477 -13.565 1.00 75.25 90 PHE A N 1
ATOM 722 C CA . PHE A 1 90 ? 1.799 -17.624 -13.925 1.00 75.25 90 PHE A CA 1
ATOM 723 C C . PHE A 1 90 ? 1.689 -17.862 -15.440 1.00 75.25 90 PHE A C 1
ATOM 725 O O . PHE A 1 90 ? 1.005 -18.797 -15.852 1.00 75.25 90 PHE A O 1
ATOM 732 N N . GLY A 1 91 ? 2.361 -17.057 -16.274 1.00 71.19 91 GLY A N 1
ATOM 733 C CA . GLY A 1 91 ? 2.302 -17.162 -17.737 1.00 71.19 91 GLY A CA 1
ATOM 734 C C . GLY A 1 91 ? 0.914 -16.887 -18.331 1.00 71.19 91 GLY A C 1
ATOM 735 O O . GLY A 1 91 ? 0.609 -17.351 -19.428 1.00 71.19 91 GLY A O 1
ATOM 736 N N . LEU A 1 92 ? 0.053 -16.167 -17.607 1.00 71.62 92 LEU A N 1
ATOM 737 C CA . LEU A 1 92 ? -1.299 -15.828 -18.040 1.00 71.62 92 LEU A CA 1
ATOM 738 C C . LEU A 1 92 ? -1.229 -14.692 -19.068 1.00 71.62 92 LEU A C 1
ATOM 740 O O . LEU A 1 92 ? -0.836 -13.573 -18.742 1.00 71.62 92 LEU A O 1
ATOM 744 N N . THR A 1 93 ? -1.621 -14.985 -20.307 1.00 62.97 93 THR A N 1
ATOM 745 C CA . THR A 1 93 ? -1.668 -14.025 -21.420 1.00 62.97 93 THR A CA 1
ATOM 746 C C . THR A 1 93 ? -3.110 -13.545 -21.646 1.00 62.97 93 THR A C 1
ATOM 748 O O . THR A 1 93 ? -4.045 -14.341 -21.571 1.00 62.97 93 THR A O 1
ATOM 751 N N . GLY A 1 94 ? -3.321 -12.241 -21.879 1.00 69.94 94 GLY A N 1
ATOM 752 C CA . GLY A 1 94 ? -4.652 -11.649 -22.112 1.00 69.94 94 GLY A CA 1
ATOM 753 C C . GLY A 1 94 ? -4.907 -10.350 -21.336 1.00 69.94 94 GLY A C 1
ATOM 754 O O . GLY A 1 94 ? -3.977 -9.762 -20.796 1.00 69.94 94 GLY A O 1
ATOM 755 N N . ASN A 1 95 ? -6.170 -9.897 -21.280 1.00 73.56 95 ASN A N 1
ATOM 756 C CA . ASN A 1 95 ? -6.559 -8.697 -20.526 1.00 73.56 95 ASN A CA 1
ATOM 757 C C . ASN A 1 95 ? -6.423 -8.957 -19.010 1.00 73.56 95 ASN A C 1
ATOM 759 O O . ASN A 1 95 ? -7.164 -9.789 -18.474 1.00 73.56 95 ASN A O 1
ATOM 763 N N . PRO A 1 96 ? -5.548 -8.234 -18.294 1.00 69.06 96 PRO A N 1
ATOM 764 C CA . PRO A 1 96 ? -5.311 -8.467 -16.874 1.00 69.06 96 PRO A CA 1
ATOM 765 C C . PRO A 1 96 ? -6.540 -8.235 -15.991 1.00 69.06 96 PRO A C 1
ATOM 767 O O . PRO A 1 96 ? -6.707 -8.934 -14.992 1.00 69.06 96 PRO A O 1
ATOM 770 N N . HIS A 1 97 ? -7.450 -7.342 -16.387 1.00 71.38 97 HIS A N 1
ATOM 771 C CA . HIS A 1 97 ? -8.710 -7.104 -15.675 1.00 71.38 97 HIS A CA 1
ATOM 772 C C . HIS A 1 97 ? -9.704 -8.264 -15.807 1.00 71.38 97 HIS A C 1
ATOM 774 O O . HIS A 1 97 ? -10.557 -8.441 -14.941 1.00 71.38 97 HIS A O 1
ATOM 780 N N . LEU A 1 98 ? -9.578 -9.075 -16.861 1.00 78.50 98 LEU A N 1
ATOM 781 C CA . LEU A 1 98 ? -10.359 -10.299 -17.069 1.00 78.50 98 LEU A CA 1
ATOM 782 C C . LEU A 1 98 ? -9.570 -11.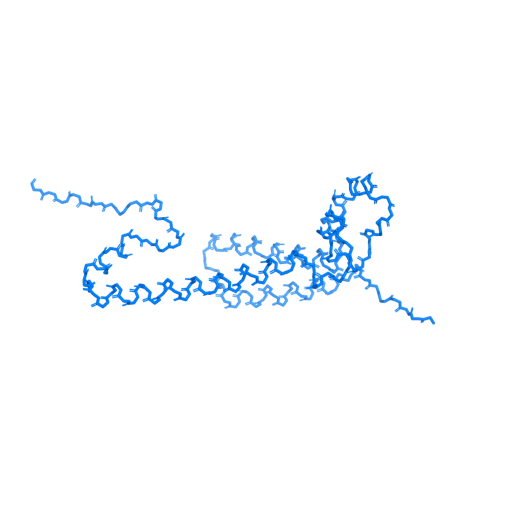560 -16.692 1.00 78.50 98 LEU A C 1
ATOM 784 O O . LEU A 1 98 ? -10.004 -12.676 -16.977 1.00 78.50 98 LEU A O 1
ATOM 788 N N . SER A 1 99 ? -8.405 -11.402 -16.059 1.00 78.19 99 SER A N 1
ATOM 789 C CA . SER A 1 99 ? -7.617 -12.540 -15.601 1.00 78.19 99 SER A CA 1
ATOM 790 C C . SER A 1 99 ? -8.368 -13.323 -14.526 1.00 78.19 99 SER A C 1
ATOM 792 O O . SER A 1 99 ? -9.092 -12.766 -13.697 1.00 78.19 99 SER A O 1
ATOM 794 N N . VAL A 1 100 ? -8.129 -14.634 -14.497 1.00 83.88 100 VAL A N 1
ATOM 795 C CA . VAL A 1 100 ? -8.677 -15.540 -13.477 1.00 83.88 100 VAL A CA 1
ATOM 796 C C . VAL A 1 100 ? -8.400 -15.017 -12.060 1.00 83.88 100 VAL A C 1
ATOM 798 O O . VAL A 1 100 ? -9.273 -15.089 -11.202 1.00 83.88 100 VAL A O 1
ATOM 801 N N . LEU A 1 101 ? -7.230 -14.412 -11.826 1.00 83.56 101 LEU A N 1
ATOM 802 C CA . LEU A 1 101 ? -6.862 -13.825 -10.534 1.00 83.56 101 LEU A CA 1
ATOM 803 C C . LEU A 1 101 ? -7.772 -12.657 -10.123 1.00 83.56 101 LEU A C 1
ATOM 805 O O . LEU A 1 101 ? -8.167 -12.571 -8.958 1.00 83.56 101 LEU A O 1
ATOM 809 N N . HIS A 1 102 ? -8.134 -11.778 -11.061 1.00 83.38 102 HIS A N 1
ATOM 810 C CA . HIS A 1 102 ? -9.055 -10.671 -10.786 1.00 83.38 102 HIS A CA 1
ATOM 811 C C . HIS A 1 102 ? -10.466 -11.181 -10.506 1.00 83.38 102 HIS A C 1
ATOM 813 O O . HIS A 1 102 ? -11.091 -10.748 -9.542 1.00 83.38 102 HIS A O 1
ATOM 819 N N . ILE A 1 103 ? -10.941 -12.154 -11.288 1.00 88.25 103 ILE A N 1
ATOM 820 C CA . ILE A 1 103 ? -12.260 -12.765 -11.082 1.00 88.25 103 ILE A CA 1
ATOM 821 C C . ILE A 1 103 ? -12.332 -13.418 -9.699 1.00 88.25 103 ILE A C 1
ATOM 823 O O . ILE A 1 103 ? -13.261 -13.150 -8.940 1.00 88.25 103 ILE A O 1
ATOM 827 N N . ILE A 1 104 ? -11.323 -14.216 -9.337 1.00 90.25 104 ILE A N 1
ATOM 828 C CA . ILE A 1 104 ? -11.217 -14.822 -8.006 1.00 90.25 104 ILE A CA 1
ATOM 829 C C . ILE A 1 104 ? -11.233 -13.738 -6.922 1.00 90.25 104 ILE A C 1
ATOM 831 O O . ILE A 1 104 ? -11.985 -13.856 -5.958 1.00 90.25 104 ILE A O 1
ATOM 835 N N . SER A 1 105 ? -10.467 -12.658 -7.094 1.00 87.75 105 SER A N 1
ATOM 836 C CA . SER A 1 105 ? -10.439 -11.547 -6.135 1.00 87.75 105 SER A CA 1
ATOM 837 C C . SER A 1 105 ? -11.818 -10.907 -5.956 1.00 87.75 105 SER A C 1
ATOM 839 O O . SER A 1 105 ? -12.246 -10.705 -4.822 1.00 87.75 105 SER A O 1
ATOM 841 N N . PHE A 1 106 ? -12.559 -10.651 -7.039 1.00 91.69 106 PHE A N 1
ATOM 842 C CA . PHE A 1 106 ? -13.922 -10.119 -6.951 1.00 91.69 106 PHE A CA 1
ATOM 843 C C . PHE A 1 106 ? -14.879 -11.072 -6.233 1.00 91.69 106 PHE A C 1
ATOM 845 O O . PHE A 1 106 ? -15.689 -10.617 -5.426 1.00 91.69 106 PHE A O 1
ATOM 852 N N . VAL A 1 107 ? -14.759 -12.381 -6.470 1.00 95.12 107 VAL A N 1
ATOM 853 C CA . VAL A 1 107 ? -15.546 -13.396 -5.756 1.00 95.12 107 VAL A CA 1
ATOM 854 C C . VAL A 1 107 ? -15.217 -13.395 -4.265 1.00 95.12 107 VAL A C 1
ATOM 856 O O . VAL A 1 107 ? -16.134 -13.406 -3.452 1.00 95.12 107 VAL A O 1
ATOM 859 N N . PHE A 1 108 ? -13.940 -13.325 -3.882 1.00 95.44 108 PHE A N 1
ATOM 860 C CA . 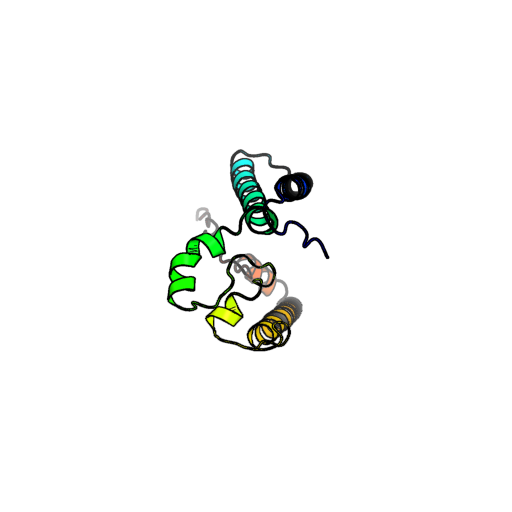PHE A 1 108 ? -13.544 -13.245 -2.472 1.00 95.44 108 PHE A CA 1
ATOM 861 C C . PHE A 1 108 ? -14.026 -11.959 -1.801 1.00 95.44 108 PHE A C 1
ATOM 863 O O . PHE A 1 108 ? -14.517 -12.014 -0.677 1.00 95.44 108 PHE A O 1
ATOM 870 N N . ILE A 1 109 ? -13.923 -10.814 -2.479 1.00 94.12 109 ILE A N 1
ATOM 871 C CA . ILE A 1 109 ? -14.394 -9.529 -1.952 1.00 94.12 109 ILE A CA 1
ATOM 872 C C . ILE A 1 109 ? -15.916 -9.567 -1.777 1.00 94.12 109 ILE A C 1
ATOM 874 O O . ILE A 1 109 ? -16.415 -9.330 -0.679 1.00 94.12 109 ILE A O 1
ATOM 878 N N . GLY A 1 110 ? -16.657 -9.912 -2.834 1.00 96.62 110 GLY A N 1
ATOM 879 C CA . GLY A 1 110 ? -18.118 -9.986 -2.798 1.00 96.62 110 GLY A CA 1
ATOM 880 C C . GLY A 1 110 ? -18.627 -11.033 -1.804 1.00 96.62 110 GLY A C 1
ATOM 881 O O . GLY A 1 110 ? -19.509 -10.746 -0.997 1.00 96.62 110 GLY A O 1
ATOM 882 N N . GLY A 1 111 ? -18.023 -12.221 -1.803 1.00 96.62 111 GLY A N 1
ATOM 883 C CA . GLY A 1 111 ? -18.326 -13.295 -0.860 1.00 96.62 111 GLY A CA 1
ATOM 884 C C . GLY A 1 111 ? -17.997 -12.923 0.584 1.00 96.62 111 GLY A C 1
ATOM 885 O O . GLY A 1 111 ? -18.783 -13.217 1.478 1.00 96.62 111 GLY A O 1
ATOM 886 N N . GLY A 1 112 ? -16.891 -12.213 0.820 1.00 94.94 112 GLY A N 1
ATOM 887 C CA . GLY A 1 112 ? -16.526 -11.691 2.136 1.00 94.94 112 GLY A CA 1
ATOM 888 C C . GLY A 1 112 ? -17.546 -10.683 2.663 1.00 94.94 112 GLY A C 1
ATOM 889 O O . GLY A 1 112 ? -17.989 -10.805 3.804 1.00 94.94 112 GLY A O 1
ATOM 890 N N . PHE A 1 113 ? -17.988 -9.738 1.826 1.00 96.75 113 PHE A N 1
ATOM 891 C CA . PHE A 1 113 ? -19.060 -8.806 2.193 1.00 96.75 113 PHE A CA 1
ATOM 892 C C . PHE A 1 113 ? -20.376 -9.528 2.496 1.00 96.75 113 PHE A C 1
ATOM 894 O O . PHE A 1 113 ? -21.018 -9.230 3.503 1.00 96.75 113 PHE A O 1
ATOM 901 N N . MET A 1 114 ? -20.756 -10.499 1.663 1.00 96.69 114 MET A N 1
ATOM 902 C CA . MET A 1 114 ? -21.954 -11.310 1.879 1.00 96.69 114 MET A CA 1
ATOM 903 C C . MET A 1 114 ? -21.872 -12.103 3.190 1.00 96.69 114 MET A C 1
ATOM 905 O O . MET A 1 114 ? -22.836 -12.123 3.949 1.00 96.69 114 MET A O 1
ATOM 909 N N . TYR A 1 115 ? -20.722 -12.712 3.483 1.00 95.38 115 TYR A N 1
ATOM 910 C CA . TYR A 1 115 ? -20.497 -13.465 4.715 1.00 95.38 115 TYR A CA 1
ATOM 911 C C . TYR A 1 115 ? -20.593 -12.574 5.956 1.00 95.38 115 TYR A C 1
ATOM 913 O O . TYR A 1 115 ? -21.281 -12.925 6.907 1.00 95.38 115 TYR A O 1
ATOM 921 N N . VAL A 1 116 ? -19.955 -11.399 5.939 1.00 94.50 116 VAL A N 1
ATOM 922 C CA . VAL A 1 116 ? -20.047 -10.429 7.043 1.00 94.50 116 VAL A CA 1
ATOM 923 C C . VAL A 1 116 ? -21.491 -9.973 7.248 1.00 94.50 116 VAL A C 1
ATOM 925 O O . VAL A 1 116 ? -21.955 -9.896 8.383 1.00 94.50 116 VAL A O 1
ATOM 928 N N . HIS A 1 117 ? -22.219 -9.706 6.162 1.00 95.69 117 HIS A N 1
ATOM 929 C CA . HIS A 1 117 ? -23.631 -9.346 6.235 1.00 95.69 117 HIS A CA 1
ATOM 930 C C . HIS A 1 117 ? -24.476 -10.462 6.863 1.00 95.69 117 HIS A C 1
ATOM 932 O O . HIS A 1 117 ? -25.244 -10.195 7.785 1.00 95.69 117 HIS A O 1
ATOM 938 N N . LEU A 1 118 ? -24.299 -11.704 6.405 1.00 96.62 118 LEU A N 1
ATOM 939 C CA . LEU A 1 118 ? -25.021 -12.860 6.932 1.00 96.62 118 LEU A CA 1
ATOM 940 C C . LEU A 1 118 ? -24.713 -13.084 8.414 1.00 96.62 118 LEU A C 1
ATOM 942 O O . LEU A 1 118 ? -25.640 -13.211 9.207 1.00 96.62 118 LEU A O 1
ATOM 946 N N . ALA A 1 119 ? -23.435 -13.037 8.796 1.00 93.56 119 ALA A N 1
ATOM 947 C CA . ALA A 1 119 ? -23.015 -13.174 10.184 1.00 93.56 119 ALA A CA 1
ATOM 948 C C . ALA A 1 119 ? -23.706 -12.133 11.081 1.00 93.56 119 ALA A C 1
ATOM 950 O O . ALA A 1 119 ? -24.249 -12.485 12.121 1.00 93.56 119 ALA A O 1
ATOM 951 N N . HIS A 1 120 ? -23.770 -10.863 10.665 1.00 93.31 120 HIS A N 1
ATOM 952 C CA . HIS A 1 120 ? -24.475 -9.833 11.435 1.00 93.31 120 HIS A CA 1
ATOM 953 C C . HIS A 1 120 ? -25.984 -10.078 11.553 1.00 93.31 120 HIS A C 1
ATOM 955 O O . HIS A 1 120 ? -26.560 -9.801 12.608 1.00 93.31 120 HIS A O 1
ATOM 961 N N . THR A 1 121 ? -26.627 -10.592 10.503 1.00 95.44 121 THR A N 1
ATOM 962 C CA . THR A 1 121 ? -28.048 -10.962 10.556 1.00 95.44 121 THR A CA 1
ATOM 963 C C . THR A 1 121 ? -28.276 -12.112 11.538 1.00 95.44 121 THR A C 1
ATOM 965 O O . THR A 1 121 ? -29.150 -12.005 12.397 1.00 95.44 121 THR A O 1
ATOM 968 N N . GLU A 1 122 ? -27.448 -13.157 11.485 1.00 94.06 122 GLU A N 1
ATOM 969 C CA . GLU A 1 122 ? -27.512 -14.294 12.413 1.00 94.06 122 GLU A CA 1
ATOM 970 C C . GLU A 1 122 ? -27.272 -13.862 13.868 1.00 94.06 122 GLU A C 1
ATOM 972 O O . GLU A 1 122 ? -28.015 -14.261 14.765 1.00 94.06 122 GLU A O 1
ATOM 977 N N . GLU A 1 123 ? -26.293 -12.985 14.122 1.00 91.69 123 GLU A N 1
ATOM 978 C CA . GLU A 1 123 ? -26.065 -12.432 15.462 1.00 91.69 123 GLU A CA 1
ATOM 979 C C . GLU A 1 123 ? -27.282 -11.643 15.974 1.00 91.69 123 GLU A C 1
ATOM 981 O O . GLU A 1 123 ? -27.619 -11.715 17.159 1.00 91.69 123 GLU A O 1
ATOM 986 N N . ALA A 1 124 ? -27.955 -10.879 15.108 1.00 93.12 124 ALA A N 1
ATOM 987 C CA . ALA A 1 124 ? -29.142 -10.112 15.479 1.00 93.12 124 ALA A CA 1
ATOM 988 C C . ALA A 1 124 ? -30.343 -11.018 15.798 1.00 93.12 124 ALA A C 1
ATOM 990 O O . ALA A 1 124 ? -31.099 -10.738 16.731 1.00 93.12 124 ALA A O 1
ATOM 991 N N . GLU A 1 125 ? -30.523 -12.109 15.055 1.00 94.81 125 GLU A N 1
ATOM 992 C CA . GLU A 1 125 ? -31.552 -13.118 15.328 1.00 94.81 125 GLU A CA 1
ATOM 993 C C . GLU A 1 125 ? -31.263 -13.908 16.608 1.00 94.81 125 GLU A C 1
ATOM 995 O O . GLU A 1 125 ? -32.165 -14.123 17.426 1.00 94.81 125 GLU A O 1
ATOM 1000 N N . ALA A 1 126 ? -30.000 -14.273 16.838 1.00 92.94 126 ALA A N 1
ATOM 1001 C CA . ALA A 1 126 ? -29.573 -14.938 18.061 1.00 92.94 126 ALA A CA 1
ATOM 1002 C C . ALA A 1 126 ? -29.814 -14.055 19.295 1.00 92.94 126 ALA A C 1
ATOM 1004 O O . ALA A 1 126 ? -30.355 -14.536 20.292 1.00 92.94 126 ALA A O 1
ATOM 1005 N N . ARG A 1 127 ? -29.520 -12.749 19.213 1.00 92.50 127 ARG A N 1
ATOM 1006 C CA . ARG A 1 127 ? -29.861 -11.786 20.277 1.00 92.50 127 ARG A CA 1
ATOM 1007 C C . ARG A 1 127 ? -31.361 -11.729 20.549 1.00 92.50 127 ARG A C 1
ATOM 1009 O O . ARG A 1 127 ? -31.753 -11.755 21.705 1.00 92.50 127 ARG A O 1
ATOM 1016 N N . LYS A 1 128 ? -32.209 -11.717 19.515 1.00 93.94 128 LYS A N 1
ATOM 1017 C CA . LYS A 1 128 ? -33.677 -11.721 19.693 1.00 93.94 128 LYS A CA 1
ATOM 1018 C C . LYS A 1 128 ? -34.203 -13.006 20.338 1.00 93.94 128 LYS A C 1
ATOM 1020 O O . LYS A 1 128 ? -35.205 -12.959 21.040 1.00 93.94 128 LYS A O 1
ATOM 1025 N N . THR A 1 129 ? -33.561 -14.142 20.068 1.00 94.50 129 THR A N 1
ATOM 1026 C CA . THR A 1 129 ? -34.022 -15.465 20.521 1.00 94.50 129 THR A CA 1
ATOM 1027 C C . THR A 1 129 ? -33.547 -15.795 21.934 1.00 94.50 129 THR A C 1
ATOM 1029 O O . THR A 1 129 ? -34.293 -16.380 22.715 1.00 94.50 129 THR A O 1
ATOM 1032 N N . PHE A 1 130 ? -32.301 -15.441 22.260 1.00 93.00 130 PHE A N 1
ATOM 1033 C CA . PHE A 1 130 ? -31.635 -15.847 23.502 1.00 93.00 130 PHE A CA 1
ATOM 1034 C C . PHE A 1 130 ? -31.384 -14.695 24.484 1.00 93.00 130 PHE A C 1
ATOM 1036 O O . PHE A 1 130 ? -30.961 -14.965 25.609 1.00 93.00 130 PHE A O 1
ATOM 1043 N N . ASP A 1 131 ? -31.628 -13.447 24.071 1.00 89.62 131 ASP A N 1
ATOM 1044 C CA . ASP A 1 131 ? -31.582 -12.227 24.889 1.00 89.62 131 ASP A CA 1
ATOM 1045 C C . ASP A 1 131 ? -30.336 -12.169 25.801 1.00 89.62 131 ASP A C 1
ATOM 1047 O O . ASP A 1 131 ? -29.203 -12.277 25.311 1.00 89.62 131 ASP A O 1
ATOM 1051 N N . GLU A 1 132 ? -30.513 -12.099 27.127 1.00 88.44 132 GLU A N 1
ATOM 1052 C CA . GLU A 1 132 ? -29.416 -12.052 28.107 1.00 88.44 132 GLU A CA 1
ATOM 1053 C C . GLU A 1 132 ? -28.399 -13.204 27.979 1.00 88.44 132 GLU A C 1
ATOM 1055 O O . GLU A 1 132 ? -27.218 -13.055 28.321 1.00 88.44 132 GLU A O 1
ATOM 1060 N N . GLY A 1 133 ? -28.838 -14.374 27.502 1.00 90.06 133 GLY A N 1
ATOM 1061 C CA . GLY A 1 133 ? -27.979 -15.536 27.291 1.00 90.06 133 GLY A CA 1
ATOM 1062 C C . GLY A 1 133 ? -26.932 -15.291 26.204 1.00 90.06 133 GLY A C 1
ATOM 1063 O O . GLY A 1 133 ? -25.760 -15.638 26.386 1.00 90.06 133 GLY A O 1
ATOM 1064 N N . TYR A 1 134 ? -27.330 -14.638 25.107 1.00 88.44 134 TYR A N 1
ATOM 1065 C CA . TYR A 1 134 ? -26.416 -14.296 24.019 1.00 88.44 134 TYR A CA 1
ATOM 1066 C C . TYR A 1 134 ? -25.456 -13.177 24.420 1.00 88.44 134 TYR A C 1
ATOM 1068 O O . TYR A 1 134 ? -24.263 -13.255 24.128 1.00 88.44 134 TYR A O 1
ATOM 1076 N N . ASP A 1 135 ? -25.932 -12.167 25.149 1.00 86.81 135 ASP A N 1
ATOM 1077 C CA . ASP A 1 135 ? -25.080 -11.061 25.598 1.00 86.81 135 ASP A CA 1
ATOM 1078 C C . ASP A 1 135 ? -23.971 -11.539 26.543 1.00 86.81 135 ASP A C 1
ATOM 1080 O O . ASP A 1 135 ? -22.808 -11.140 26.416 1.00 86.81 135 ASP A O 1
ATOM 1084 N N . ARG A 1 136 ? -24.287 -12.486 27.434 1.00 88.06 136 ARG A N 1
ATOM 1085 C CA . ARG A 1 136 ? -23.292 -13.122 28.308 1.00 88.06 136 ARG A CA 1
ATOM 1086 C C . ARG A 1 136 ? -22.283 -13.967 27.529 1.00 88.06 136 ARG A C 1
ATOM 1088 O O . ARG A 1 136 ? -21.111 -14.019 27.917 1.00 88.06 136 ARG A O 1
ATOM 1095 N N . TYR A 1 137 ? -22.719 -14.631 26.460 1.00 87.44 137 TYR A N 1
ATOM 1096 C CA . TYR A 1 137 ? -21.850 -15.392 25.563 1.00 87.44 137 TYR A CA 1
ATOM 1097 C C . TYR A 1 137 ? -20.918 -14.470 24.759 1.00 87.44 137 TYR A C 1
ATOM 1099 O O . TYR A 1 137 ? -19.698 -14.638 24.808 1.00 87.44 137 TYR A O 1
ATOM 1107 N N . GLY A 1 138 ? -21.458 -13.440 24.105 1.00 85.38 138 GLY A N 1
ATOM 1108 C CA . GLY A 1 138 ? -20.685 -12.476 23.315 1.00 85.38 138 GLY A CA 1
ATOM 1109 C C . GLY A 1 138 ? -19.694 -11.665 24.157 1.00 85.38 138 GLY A C 1
ATOM 1110 O O . GLY A 1 138 ? -18.611 -11.306 23.694 1.00 85.38 138 GLY A O 1
ATOM 1111 N N . ALA A 1 139 ? -19.992 -11.452 25.443 1.00 85.38 139 ALA A N 1
ATOM 1112 C CA . ALA A 1 139 ? -19.045 -10.861 26.385 1.00 85.38 139 ALA A CA 1
ATOM 1113 C C . ALA A 1 139 ? -17.809 -11.741 26.639 1.00 85.38 139 ALA A C 1
ATOM 1115 O O . ALA A 1 139 ? -16.783 -11.219 27.081 1.00 85.38 139 ALA A O 1
ATOM 1116 N N . GLN A 1 140 ? -17.880 -13.049 26.378 1.00 86.69 140 GLN A N 1
ATOM 1117 C CA . GLN A 1 140 ? -16.795 -14.011 26.586 1.00 86.69 140 GLN A CA 1
ATOM 1118 C C . GLN A 1 140 ? -16.083 -14.385 25.280 1.00 86.69 140 GLN A C 1
ATOM 1120 O O . GLN A 1 140 ? -14.859 -14.550 25.297 1.00 86.69 140 GLN A O 1
ATOM 1125 N N . VAL A 1 141 ? -16.817 -14.465 24.165 1.00 86.88 141 VAL A N 1
ATOM 1126 C CA . VAL A 1 141 ? -16.311 -14.899 22.855 1.00 86.88 141 VAL A CA 1
ATOM 1127 C C . VAL A 1 141 ? -16.329 -13.729 21.858 1.00 86.88 141 VAL A C 1
ATOM 1129 O O . VAL A 1 141 ? -17.381 -13.401 21.318 1.00 86.88 141 VAL A O 1
ATOM 1132 N N . PRO A 1 142 ? -15.186 -13.064 21.611 1.00 79.06 142 PRO A N 1
ATOM 1133 C CA . PRO A 1 142 ? -15.085 -12.025 20.582 1.00 79.06 142 PRO A CA 1
ATOM 1134 C C . PRO A 1 142 ? -15.169 -12.624 19.168 1.00 79.06 142 PRO A C 1
ATOM 1136 O O . PRO A 1 142 ? -14.643 -13.708 18.934 1.00 79.06 142 PRO A O 1
ATOM 1139 N N . GLY A 1 143 ? -15.753 -11.887 18.217 1.00 81.06 143 GLY A N 1
ATOM 1140 C CA . GLY A 1 143 ? -15.993 -12.384 16.854 1.00 81.06 143 GLY A CA 1
ATOM 1141 C C . GLY A 1 143 ? -14.727 -12.752 16.067 1.00 81.06 143 GLY A C 1
ATOM 1142 O O . GLY A 1 143 ? -14.569 -13.895 15.659 1.00 81.06 143 GLY A O 1
ATOM 1143 N N . TRP A 1 144 ? -13.807 -11.802 15.856 1.00 80.44 144 TRP A N 1
ATOM 1144 C CA . TRP A 1 144 ? -12.681 -11.997 14.919 1.00 80.44 144 TRP A CA 1
ATOM 1145 C C . TRP A 1 144 ? -11.346 -12.367 15.570 1.00 80.44 144 TRP A C 1
ATOM 1147 O O . TRP A 1 144 ? -10.543 -13.079 14.972 1.00 80.44 144 TRP A O 1
ATOM 1157 N N . PHE A 1 145 ? -11.082 -11.886 16.786 1.00 84.19 145 PHE A N 1
ATOM 1158 C CA . PHE A 1 145 ? -9.783 -12.055 17.439 1.00 84.19 145 PHE A CA 1
ATOM 1159 C C . PHE A 1 145 ? -9.944 -12.686 18.820 1.00 84.19 145 PHE A C 1
ATOM 1161 O O . PHE A 1 145 ? -10.547 -12.055 19.692 1.00 84.19 145 PHE A O 1
ATOM 1168 N N . PRO A 1 146 ? -9.390 -13.886 19.069 1.00 80.12 146 PRO A N 1
ATOM 1169 C CA . PRO A 1 146 ? -9.533 -14.558 20.354 1.00 80.12 146 PRO A CA 1
ATOM 1170 C C . PRO A 1 146 ? -8.853 -13.767 21.480 1.00 80.12 146 PRO A C 1
ATOM 1172 O O . PRO A 1 146 ? -7.761 -13.216 21.320 1.00 80.12 146 PRO A O 1
ATOM 1175 N N . ARG A 1 147 ? -9.475 -13.738 22.667 1.00 75.00 147 ARG A N 1
ATOM 1176 C CA . ARG A 1 147 ? -8.861 -13.126 23.856 1.00 75.00 147 ARG A CA 1
ATOM 1177 C C . ARG A 1 147 ? -7.693 -13.985 24.330 1.00 75.00 147 ARG A C 1
ATOM 1179 O O . ARG A 1 147 ? -7.889 -15.053 24.898 1.00 75.00 147 ARG A O 1
ATOM 1186 N N . LEU A 1 148 ? -6.477 -13.471 24.173 1.00 77.06 148 LEU A N 1
ATOM 1187 C CA . LEU A 1 148 ? -5.251 -14.142 24.626 1.00 77.06 148 LEU A CA 1
ATOM 1188 C C . LEU A 1 148 ? -5.113 -14.200 26.158 1.00 77.06 148 LEU A C 1
ATOM 1190 O O . LEU A 1 148 ? -4.312 -14.971 26.679 1.00 77.06 148 LEU A O 1
ATOM 1194 N N . ARG A 1 149 ? -5.885 -13.398 26.902 1.00 67.25 149 ARG A N 1
ATOM 1195 C CA . ARG A 1 149 ? -5.819 -13.322 28.365 1.00 67.25 149 ARG A CA 1
ATOM 1196 C C . ARG A 1 149 ? -7.213 -13.520 28.952 1.00 67.25 149 ARG A C 1
ATOM 1198 O O . ARG A 1 149 ? -8.121 -12.744 28.661 1.00 67.25 149 ARG A O 1
ATOM 1205 N N . ARG A 1 150 ? -7.389 -14.560 29.773 1.00 62.50 150 ARG A N 1
ATOM 1206 C CA . ARG A 1 150 ? -8.635 -14.761 30.528 1.00 62.50 150 ARG A CA 1
ATOM 1207 C C . ARG A 1 150 ? -8.794 -13.630 31.557 1.00 62.50 150 ARG A C 1
ATOM 1209 O O . ARG A 1 150 ? -7.782 -13.218 32.133 1.00 62.50 150 ARG A O 1
ATOM 1216 N N . PRO A 1 151 ? -10.020 -13.135 31.811 1.00 59.91 151 PRO A N 1
ATOM 1217 C CA . PRO A 1 151 ? -10.275 -12.267 32.954 1.00 59.91 151 PRO A CA 1
ATOM 1218 C C . PRO A 1 151 ? -9.797 -12.978 34.221 1.00 59.91 151 PRO A C 1
ATOM 1220 O O . PRO A 1 151 ? -10.037 -14.176 34.385 1.00 59.91 151 PRO A O 1
ATOM 1223 N N . ARG A 1 152 ? -9.084 -12.265 35.097 1.00 62.69 152 ARG A N 1
ATOM 1224 C CA . ARG A 1 152 ? -8.726 -12.794 36.411 1.00 62.69 152 ARG A CA 1
ATOM 1225 C C . ARG A 1 152 ? -10.039 -12.998 37.162 1.00 62.69 152 ARG A C 1
ATOM 1227 O O . ARG A 1 152 ? -10.696 -12.030 37.520 1.00 62.69 152 ARG A O 1
ATOM 1234 N N . THR A 1 153 ? -10.461 -14.248 37.327 1.00 63.12 153 THR A N 1
ATOM 1235 C CA . THR A 1 153 ? -11.510 -14.574 38.287 1.00 63.12 153 THR A CA 1
ATOM 1236 C C . THR A 1 153 ? -10.899 -14.338 39.655 1.00 63.12 153 THR A C 1
ATOM 1238 O O . THR A 1 153 ? -10.131 -15.169 40.145 1.00 63.12 153 THR A O 1
ATOM 1241 N N . ASP A 1 154 ? -11.176 -13.181 40.240 1.00 59.09 154 ASP A N 1
ATOM 1242 C CA . ASP A 1 154 ? -10.894 -12.952 41.645 1.00 59.09 154 ASP A CA 1
ATOM 1243 C C . ASP A 1 154 ? -11.782 -13.933 42.420 1.00 59.09 154 ASP A C 1
ATOM 1245 O O . ASP A 1 154 ? -12.990 -13.745 42.555 1.00 59.09 154 ASP A O 1
ATOM 1249 N N . ARG A 1 155 ? -11.195 -15.055 42.857 1.00 58.38 155 ARG A N 1
ATOM 1250 C CA . ARG A 1 155 ? -11.806 -15.925 43.863 1.00 58.38 155 ARG A CA 1
ATOM 1251 C C . ARG A 1 155 ? -11.832 -15.139 45.171 1.00 58.38 155 ARG A C 1
ATOM 1253 O O . ARG A 1 155 ? -10.900 -15.218 45.967 1.00 58.38 155 ARG A O 1
ATOM 1260 N N . GLY A 1 156 ? -12.884 -14.354 45.359 1.00 55.06 156 GLY A N 1
ATOM 1261 C CA . GLY A 1 156 ? -13.280 -13.851 46.662 1.00 55.06 156 GLY A CA 1
ATOM 1262 C C . GLY A 1 156 ? -13.791 -15.012 47.508 1.00 55.06 156 GLY A C 1
ATOM 1263 O O . GLY A 1 156 ? -14.849 -15.557 47.220 1.00 55.06 156 GLY A O 1
ATOM 1264 N N . LEU A 1 157 ? -12.957 -15.415 48.466 1.00 56.38 157 LEU A N 1
ATOM 1265 C CA . LEU A 1 157 ? -13.289 -15.841 49.829 1.00 56.38 157 LEU A CA 1
ATOM 1266 C C . LEU A 1 157 ? -14.713 -16.392 50.048 1.00 56.38 157 LEU A C 1
ATOM 1268 O O . LEU A 1 157 ? -15.674 -15.630 50.148 1.00 56.38 157 LEU A O 1
ATOM 1272 N N . VAL A 1 158 ? -14.793 -17.711 50.231 1.00 49.81 158 VAL A N 1
ATOM 1273 C CA . VAL A 1 158 ? -15.730 -18.356 51.163 1.00 49.81 158 VAL A CA 1
ATOM 1274 C C . VAL A 1 158 ? -14.886 -19.125 52.166 1.00 49.81 158 VAL A C 1
ATOM 1276 O O . VAL A 1 158 ? -13.908 -19.762 51.704 1.00 49.81 158 VAL A O 1
#

Foldseek 3Di:
DPPPPPQAQPVVQLVVQLVVVLVVVCVVQVQDDPVSVVVSVVVSVVSSVVSCCGHHPVVVLVVCVVVCCVVPVPDPSRDPVCVVVVCVVVVNDDDSCPDPVVVVVVCCVVVVVVVVVVVVVVLVVCCVVQPVNSVVVCVQAPDPDHDPDDPPPPPPDD

pLDDT: mean 82.95, std 13.29, range [36.62, 97.06]

Sequence (158 aa):
MTQDAPVYGLWLLVAANSVIFIMFAFSFGKPQSPRDWRSFGMFRGFIGALFAEMYGFPLSIYLMSGWLQTKYPSLDLMSHDEGHLWSTMFGLTGNPHLSVLHIISFVFIGGGFMYVHLAHTEEAEARKTFDEGYDRYGAQVPGWFPRLRRPRTDRGLV